Protein AF-A0A151RFJ4-F1 (afdb_monomer)

Secondary structure (DSSP, 8-state):
--HHHHHHT-----S-TT-HHHHHHHHHHHHHHS----EEETTEEE--HHHHHHHHHHHHHHHTSPPS--PPP-TT--PPPPPHHHHHHHHSPPPHHHHHHH-

pLDDT: mean 82.93, std 10.02, range [50.03, 93.62]

Foldseek 3Di:
DDPLQVLLPDDDDDDDPPPSVVSVVSNVVVCVVPDDQFDQDPNDTGRPPVVRVVVVVVVVCVVPPDDPDPDDDCPPDDDDDQDPVNVVVVPDDDDPVNVVVVD

Sequence (103 aa):
ESIIRQKSKVKWLAKGECNSKYFNSIVNWWRKQNMIRGLKTAGVWVVEPQQVKEEVRNYFKDRFSEGGWRRPKMDRVVFNQIIEADNDDLIKVFQDSEINEVL

Radius of gyration: 25.03 Å; Cα contacts (8 Å, |Δi|>4): 34; chains: 1; bounding box: 55×40×49 Å

Structure (mmCIF, N/CA/C/O backbone):
data_AF-A0A151RFJ4-F1
#
_entry.id   AF-A0A151RFJ4-F1
#
loop_
_atom_site.group_PDB
_atom_site.id
_atom_site.type_symbol
_atom_site.label_atom_id
_atom_site.label_alt_id
_atom_site.label_comp_id
_atom_site.label_asym_id
_atom_site.label_entity_id
_atom_site.label_seq_id
_atom_site.pdbx_PDB_ins_code
_atom_site.Cartn_x
_atom_site.Cartn_y
_atom_site.Cartn_z
_atom_site.occupancy
_atom_site.B_iso_or_equiv
_atom_site.auth_seq_id
_atom_site.auth_comp_id
_atom_site.auth_asym_id
_atom_site.auth_atom_id
_atom_site.pdbx_PDB_model_num
ATOM 1 N N . GLU A 1 1 ? 19.421 7.755 3.362 1.00 59.16 1 GLU A N 1
ATOM 2 C CA . GLU A 1 1 ? 18.037 8.195 3.656 1.00 59.16 1 GLU A CA 1
ATOM 3 C C . GLU A 1 1 ? 17.435 7.324 4.769 1.00 59.16 1 GLU A C 1
ATOM 5 O O . GLU A 1 1 ? 17.683 6.125 4.772 1.00 59.16 1 GLU A O 1
ATOM 10 N N . SER A 1 2 ? 16.702 7.880 5.744 1.00 74.25 2 SER A N 1
ATOM 11 C CA . SER A 1 2 ? 16.132 7.095 6.862 1.00 74.25 2 SER A CA 1
ATOM 12 C C . SER A 1 2 ? 14.824 6.383 6.472 1.00 74.25 2 SER A C 1
ATOM 14 O O . SER A 1 2 ? 13.934 7.003 5.891 1.00 74.25 2 SER A O 1
ATOM 16 N N . ILE A 1 3 ? 14.645 5.117 6.882 1.00 82.25 3 ILE A N 1
ATOM 17 C CA . ILE A 1 3 ? 13.419 4.310 6.668 1.00 82.25 3 ILE A CA 1
ATOM 18 C C . ILE A 1 3 ? 12.133 5.027 7.126 1.00 82.25 3 ILE A C 1
ATOM 20 O O . ILE A 1 3 ? 11.057 4.841 6.556 1.00 82.25 3 ILE A O 1
ATOM 24 N N . ILE A 1 4 ? 12.227 5.870 8.158 1.00 82.19 4 ILE A N 1
ATOM 25 C CA . ILE A 1 4 ? 11.081 6.591 8.731 1.00 82.19 4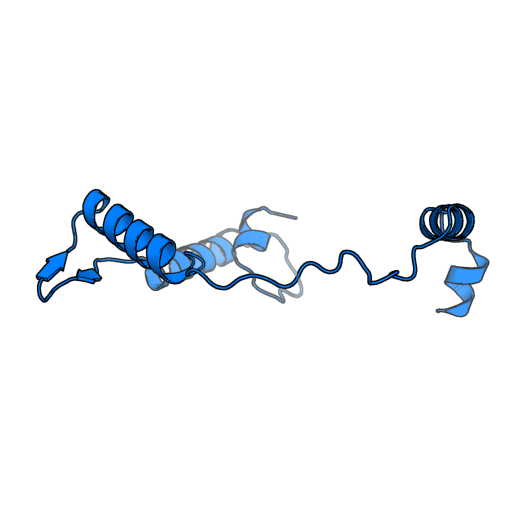 ILE A CA 1
ATOM 26 C C . ILE A 1 4 ? 10.662 7.748 7.813 1.00 82.19 4 ILE A C 1
ATOM 28 O O . ILE A 1 4 ? 9.468 7.997 7.650 1.00 82.19 4 ILE A O 1
ATOM 32 N N . ARG A 1 5 ? 11.624 8.399 7.145 1.00 79.81 5 ARG A N 1
ATOM 33 C CA . ARG A 1 5 ? 11.365 9.431 6.129 1.00 79.81 5 ARG A CA 1
ATOM 34 C C . ARG A 1 5 ? 10.603 8.832 4.951 1.00 79.81 5 ARG A C 1
ATOM 36 O O . ARG A 1 5 ? 9.533 9.333 4.614 1.00 79.81 5 ARG A O 1
ATOM 43 N N . GLN A 1 6 ? 11.072 7.701 4.424 1.00 81.50 6 GLN A N 1
ATOM 44 C CA . GLN A 1 6 ? 10.401 6.988 3.331 1.00 81.50 6 GLN A CA 1
ATOM 45 C C . GLN A 1 6 ? 8.971 6.573 3.711 1.00 81.50 6 GLN A C 1
ATOM 47 O O . GLN A 1 6 ? 8.022 6.852 2.979 1.00 81.50 6 GLN A O 1
ATOM 52 N N . LYS A 1 7 ? 8.783 5.987 4.903 1.00 84.56 7 LYS A N 1
ATOM 53 C CA . LYS A 1 7 ? 7.452 5.594 5.404 1.00 84.56 7 LYS A CA 1
ATOM 54 C C . LYS A 1 7 ? 6.506 6.774 5.624 1.00 84.56 7 LYS A C 1
ATOM 56 O O . LYS A 1 7 ? 5.298 6.601 5.485 1.00 84.56 7 LYS A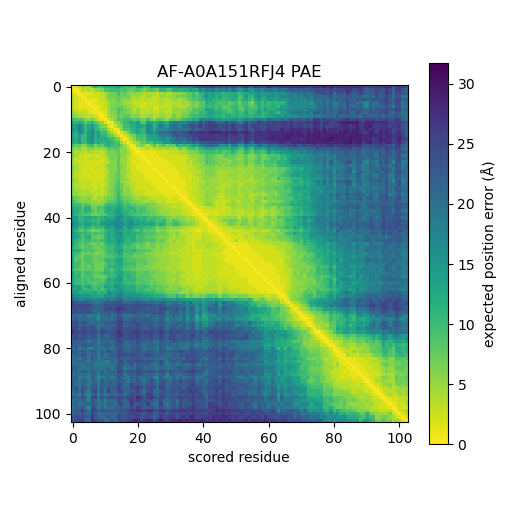 O 1
ATOM 61 N N . SER A 1 8 ? 7.028 7.953 5.965 1.00 82.56 8 SER A N 1
ATOM 62 C CA . SER A 1 8 ? 6.209 9.151 6.183 1.00 82.56 8 SER A CA 1
ATOM 63 C C . SER A 1 8 ? 5.604 9.725 4.895 1.00 82.56 8 SER A C 1
ATOM 65 O O . SER A 1 8 ? 4.614 10.448 4.980 1.00 82.56 8 SER A O 1
ATOM 67 N N . LYS A 1 9 ? 6.176 9.408 3.719 1.00 83.50 9 LYS A N 1
ATOM 68 C CA . LYS A 1 9 ? 5.781 9.928 2.393 1.00 83.50 9 LYS A CA 1
ATOM 69 C C . LYS A 1 9 ? 5.714 11.464 2.293 1.00 83.50 9 LYS A C 1
ATOM 71 O O . LYS A 1 9 ? 5.074 11.994 1.386 1.00 83.50 9 LYS A O 1
ATOM 76 N N . VAL A 1 10 ? 6.373 12.191 3.198 1.00 82.88 10 VAL A N 1
ATOM 77 C CA . VAL A 1 10 ? 6.417 13.657 3.170 1.00 82.88 10 VAL A CA 1
ATOM 78 C C . VAL A 1 10 ? 7.380 14.106 2.076 1.00 82.88 10 VAL A C 1
ATOM 80 O O . VAL A 1 10 ? 8.587 13.879 2.164 1.00 82.88 10 VAL A O 1
ATOM 83 N N . LYS A 1 11 ? 6.844 14.752 1.038 1.00 71.44 11 LYS A N 1
ATOM 84 C CA . LYS A 1 11 ? 7.644 15.491 0.062 1.00 71.44 11 LYS A CA 1
ATOM 85 C C . LYS A 1 11 ? 7.948 16.853 0.684 1.00 71.44 11 LYS A C 1
ATOM 87 O O . LYS A 1 11 ? 7.007 17.552 1.034 1.00 71.44 11 LYS A O 1
ATOM 92 N N . TRP A 1 12 ? 9.233 17.203 0.787 1.00 63.78 12 TRP A N 1
ATOM 93 C CA . TRP A 1 12 ? 9.771 18.503 1.231 1.00 63.78 12 TRP A CA 1
ATOM 94 C C . TRP A 1 12 ? 10.140 18.647 2.719 1.00 63.78 12 TRP A C 1
ATOM 96 O O . TRP A 1 12 ? 9.286 18.817 3.580 1.00 63.78 12 TRP A O 1
ATOM 106 N N . LEU A 1 13 ? 11.449 18.697 2.991 1.00 58.75 13 LEU A N 1
ATOM 107 C CA . LEU A 1 13 ? 12.048 19.370 4.151 1.00 58.75 13 LEU A CA 1
ATOM 108 C C . LEU A 1 13 ? 13.347 20.028 3.668 1.00 58.75 13 LE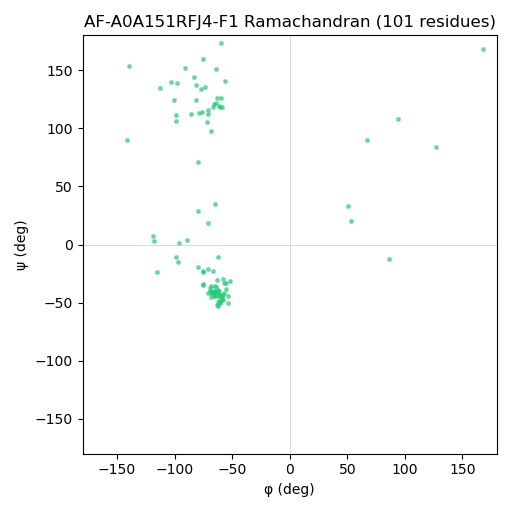U A C 1
ATOM 110 O O . LEU A 1 13 ? 14.407 19.404 3.636 1.00 58.75 13 LEU A O 1
ATOM 114 N N . ALA A 1 14 ? 13.243 21.278 3.217 1.00 56.03 14 ALA A N 1
ATOM 115 C CA . ALA A 1 14 ? 14.403 22.107 2.924 1.00 56.03 14 ALA A CA 1
ATOM 116 C C . ALA A 1 14 ? 15.148 22.393 4.243 1.00 56.03 14 ALA A C 1
ATOM 118 O O . ALA A 1 14 ? 14.564 22.958 5.163 1.00 56.03 14 ALA A O 1
ATOM 119 N N . LYS A 1 15 ? 16.425 21.989 4.310 1.00 50.03 15 LYS A N 1
ATOM 120 C CA . LYS A 1 15 ? 17.368 22.108 5.445 1.00 50.03 15 LYS A CA 1
ATOM 121 C C . LYS A 1 15 ? 17.038 21.267 6.694 1.00 50.03 15 LYS A C 1
ATOM 123 O O . LYS A 1 15 ? 16.443 21.748 7.650 1.00 50.03 15 LYS A O 1
ATOM 128 N N . GLY A 1 16 ? 17.563 20.038 6.731 1.00 55.00 16 GLY A N 1
ATOM 129 C CA . GLY A 1 16 ? 17.824 19.305 7.980 1.00 55.00 16 GLY A CA 1
ATOM 130 C C . GLY A 1 16 ? 17.218 17.904 8.020 1.00 55.00 16 GLY A C 1
ATOM 131 O O . GLY A 1 16 ? 16.150 17.693 8.588 1.00 55.00 16 GLY A O 1
ATOM 132 N N . GLU A 1 17 ? 17.918 16.916 7.461 1.00 61.28 17 GLU A N 1
ATOM 133 C CA . GLU A 1 17 ? 17.450 15.527 7.300 1.00 61.28 17 GLU A CA 1
ATOM 134 C C . GLU A 1 17 ? 17.339 14.688 8.596 1.00 61.28 17 GLU A C 1
ATOM 136 O O . GLU A 1 17 ? 17.247 13.463 8.536 1.00 61.28 17 GLU A O 1
ATOM 141 N N . CYS A 1 18 ? 17.295 15.304 9.781 1.00 63.44 18 CYS A N 1
ATOM 142 C CA . CYS A 1 18 ? 17.460 14.585 11.051 1.00 63.44 18 CYS A CA 1
ATOM 143 C C . CYS A 1 18 ? 16.257 14.639 12.005 1.00 63.44 18 CYS A C 1
ATOM 145 O O . CYS A 1 18 ? 16.336 14.076 13.097 1.00 63.44 18 CYS A O 1
ATOM 147 N N . ASN A 1 19 ? 15.127 15.260 11.641 1.00 74.56 19 ASN A N 1
ATOM 148 C CA . ASN A 1 19 ? 13.968 15.304 12.543 1.00 74.56 19 ASN A CA 1
ATOM 149 C C . ASN A 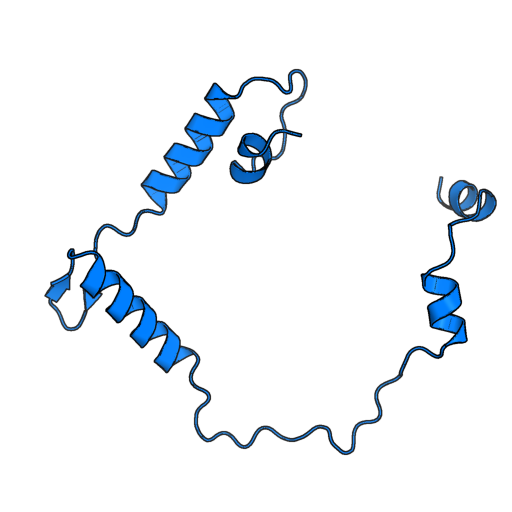1 19 ? 13.157 13.992 12.520 1.00 74.56 19 ASN A C 1
ATOM 151 O O . ASN A 1 19 ? 12.028 13.923 12.031 1.00 74.56 19 ASN A O 1
ATOM 155 N N . SER A 1 20 ? 13.736 12.932 13.085 1.00 78.19 20 SER A N 1
ATOM 156 C CA . SER A 1 20 ? 13.094 11.625 13.259 1.00 78.19 20 SER A CA 1
ATOM 157 C C . SER A 1 20 ? 11.771 11.724 14.031 1.00 78.19 20 SER A C 1
ATOM 159 O O . SER A 1 20 ? 10.828 10.997 13.718 1.00 78.19 20 SER A O 1
ATOM 161 N N . LYS A 1 21 ? 11.652 12.653 14.990 1.00 85.12 21 LYS A N 1
ATOM 162 C CA . LYS A 1 21 ? 10.419 12.898 15.757 1.00 85.12 21 LYS A CA 1
ATOM 163 C C . LYS A 1 21 ? 9.273 13.377 14.864 1.00 85.12 21 LYS A C 1
ATOM 165 O O . LYS A 1 21 ? 8.147 12.902 15.024 1.00 85.12 21 LYS A O 1
ATOM 170 N N . TYR A 1 22 ? 9.553 14.262 13.907 1.00 84.56 22 TYR A N 1
ATOM 171 C CA . TYR A 1 22 ? 8.562 14.724 12.935 1.00 84.56 22 TYR A CA 1
ATOM 172 C C . TYR A 1 22 ? 8.060 13.566 12.066 1.00 84.56 22 TYR A C 1
ATOM 174 O O . TYR A 1 22 ? 6.861 13.290 12.041 1.00 84.56 22 TYR A O 1
ATOM 182 N N . PHE A 1 23 ? 8.967 12.808 11.441 1.00 84.88 23 PHE A N 1
ATOM 183 C CA . PHE A 1 23 ? 8.574 11.691 10.576 1.00 84.88 23 PHE A CA 1
ATOM 184 C C . PHE A 1 23 ? 7.811 10.596 11.334 1.00 84.88 23 PHE A C 1
ATOM 186 O O . PHE A 1 23 ? 6.820 10.074 10.825 1.00 84.88 23 PHE A O 1
ATOM 193 N N . ASN A 1 24 ? 8.213 10.283 12.572 1.00 88.25 24 ASN A N 1
ATOM 194 C CA . ASN A 1 24 ? 7.481 9.342 13.425 1.00 88.25 24 ASN A CA 1
ATOM 195 C C . ASN A 1 2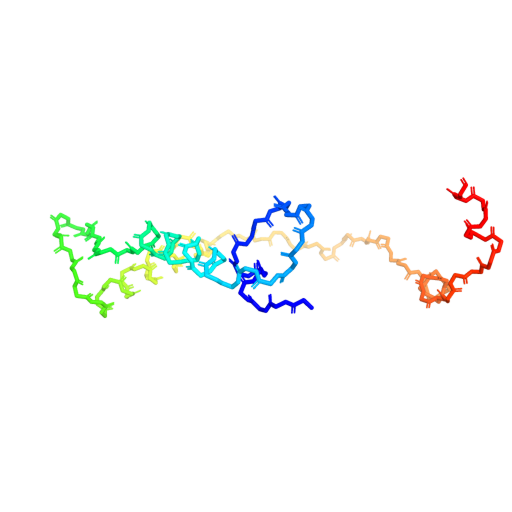4 ? 6.077 9.847 13.772 1.00 88.25 24 ASN A C 1
ATOM 197 O O . ASN A 1 24 ? 5.127 9.067 13.738 1.00 88.25 24 ASN A O 1
ATOM 201 N N . SER A 1 25 ? 5.927 11.141 14.068 1.00 90.50 25 SER A N 1
ATOM 202 C CA . SER A 1 25 ? 4.617 11.748 14.339 1.00 90.50 25 SER A CA 1
ATOM 203 C C . SER A 1 25 ? 3.682 11.610 13.139 1.00 90.50 25 SER A C 1
ATOM 205 O O . SER A 1 25 ? 2.535 11.200 13.305 1.00 90.50 25 SER A O 1
ATOM 207 N N . ILE A 1 26 ? 4.190 11.857 11.927 1.00 90.06 26 ILE A N 1
ATOM 208 C CA . ILE A 1 26 ? 3.430 11.678 10.685 1.00 90.06 26 ILE A CA 1
ATOM 209 C C . ILE A 1 26 ? 3.040 10.209 10.497 1.00 90.06 26 ILE A C 1
ATOM 211 O O . ILE A 1 26 ? 1.860 9.906 10.346 1.00 90.06 26 ILE A O 1
ATOM 215 N N . VAL A 1 27 ? 3.991 9.272 10.581 1.00 90.38 27 VAL A N 1
ATOM 216 C CA . VAL A 1 27 ? 3.709 7.828 10.448 1.00 90.38 27 VAL A CA 1
ATOM 217 C C . VAL A 1 27 ? 2.670 7.357 11.471 1.00 90.38 27 VAL A C 1
ATOM 219 O O . VAL A 1 27 ? 1.767 6.597 11.126 1.00 90.38 27 VAL A O 1
ATOM 222 N N . ASN A 1 28 ? 2.757 7.812 12.720 1.00 92.19 28 ASN A N 1
ATOM 223 C CA . ASN A 1 28 ? 1.795 7.457 13.763 1.00 92.19 28 ASN A CA 1
ATOM 224 C C . ASN A 1 28 ? 0.415 8.071 13.519 1.00 92.19 28 ASN A C 1
ATOM 226 O O . ASN A 1 28 ? -0.593 7.405 13.755 1.00 92.19 28 ASN A O 1
ATOM 230 N N . TRP A 1 29 ? 0.354 9.301 13.005 1.00 92.38 29 TRP A N 1
ATOM 231 C CA . TRP A 1 29 ? -0.899 9.913 12.576 1.00 92.38 29 TRP A CA 1
ATOM 232 C C . TRP A 1 29 ? -1.558 9.086 11.465 1.00 92.38 29 TRP A C 1
ATOM 234 O O . TRP A 1 29 ? -2.707 8.681 11.627 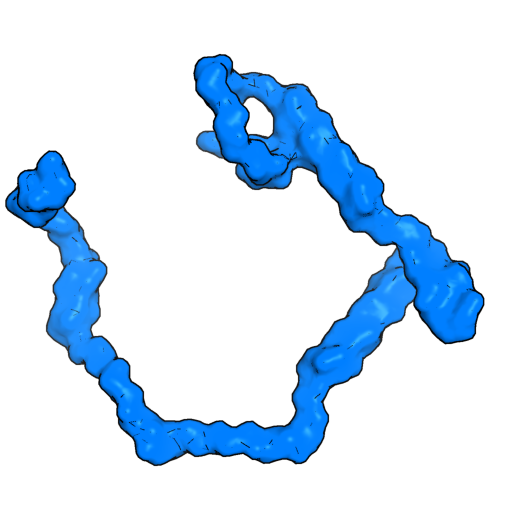1.00 92.38 29 TRP A O 1
ATOM 244 N N . TRP A 1 30 ? -0.815 8.719 10.415 1.00 91.81 30 TRP A N 1
ATOM 245 C CA . TRP A 1 30 ? -1.317 7.847 9.345 1.00 91.81 30 TRP A CA 1
ATOM 246 C C . TRP A 1 30 ? -1.783 6.490 9.874 1.00 91.81 30 TRP A C 1
ATOM 248 O O . TRP A 1 30 ? -2.857 6.026 9.505 1.00 91.81 30 TRP A O 1
ATOM 258 N N . ARG A 1 31 ? -1.015 5.860 10.773 1.00 92.06 31 ARG A N 1
ATOM 259 C CA . ARG A 1 31 ? -1.413 4.598 11.420 1.00 92.06 31 ARG A CA 1
ATOM 260 C C . ARG A 1 31 ? -2.729 4.738 12.174 1.00 92.06 31 ARG A C 1
ATOM 262 O O . ARG A 1 31 ? -3.573 3.863 12.055 1.00 92.06 31 ARG A O 1
ATOM 269 N N . LYS A 1 32 ? -2.915 5.827 12.924 1.00 91.69 32 LYS A N 1
ATOM 270 C CA . LYS A 1 32 ? -4.146 6.089 13.682 1.00 91.69 32 LYS A CA 1
ATOM 271 C C . LYS A 1 32 ? -5.343 6.350 12.766 1.00 91.69 32 LYS A C 1
ATOM 273 O O . LYS A 1 32 ? -6.431 5.873 13.075 1.00 91.69 32 LYS A O 1
ATOM 278 N N . GLN A 1 33 ? -5.145 7.095 11.676 1.00 90.44 33 GLN A N 1
ATOM 279 C CA . GLN A 1 33 ? -6.193 7.389 10.689 1.00 90.44 33 GLN A CA 1
ATOM 280 C C . GLN A 1 33 ? -6.602 6.142 9.900 1.00 90.44 33 GLN A C 1
ATOM 282 O O . GLN A 1 33 ? -7.786 5.894 9.711 1.00 90.44 33 GLN A O 1
ATOM 287 N N . ASN A 1 34 ? -5.631 5.318 9.505 1.00 89.69 34 ASN A N 1
ATOM 288 C CA . ASN A 1 34 ? -5.864 4.129 8.682 1.00 89.69 34 ASN A CA 1
ATOM 289 C C . ASN A 1 34 ? -6.161 2.867 9.506 1.00 89.69 34 ASN A C 1
ATOM 291 O O . ASN A 1 34 ? -6.273 1.777 8.944 1.00 89.69 34 ASN A O 1
ATOM 295 N N . MET A 1 35 ? -6.251 2.977 10.834 1.00 88.56 35 MET A N 1
ATOM 296 C CA . MET A 1 35 ? -6.565 1.836 11.685 1.00 88.56 35 MET A CA 1
ATOM 297 C C . MET A 1 35 ? -8.030 1.444 11.503 1.00 88.56 35 MET A C 1
ATOM 299 O O . MET A 1 35 ? -8.937 2.157 11.934 1.00 88.56 35 MET A O 1
ATOM 303 N N . ILE A 1 36 ? -8.256 0.267 10.924 1.00 87.94 36 ILE A N 1
ATOM 304 C CA . ILE A 1 36 ? -9.579 -0.351 10.873 1.00 87.94 36 ILE A CA 1
ATOM 305 C C . ILE A 1 36 ? -9.915 -0.831 12.289 1.00 87.94 36 ILE A C 1
ATOM 307 O O . ILE A 1 36 ? -9.341 -1.801 12.776 1.00 87.94 36 ILE A O 1
ATOM 311 N N . ARG A 1 37 ? -10.814 -0.114 12.972 1.00 87.69 37 ARG A N 1
ATOM 312 C CA . ARG A 1 37 ? -11.260 -0.447 14.340 1.00 87.69 37 ARG A CA 1
ATOM 313 C C . ARG A 1 37 ? -12.302 -1.559 14.381 1.00 87.69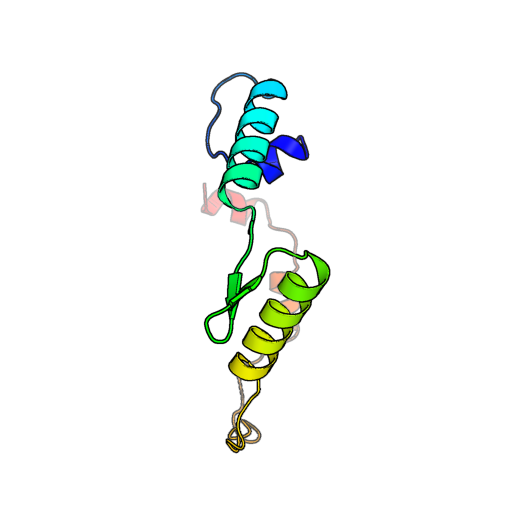 37 ARG A C 1
ATOM 315 O O . ARG A 1 37 ? -12.539 -2.134 15.431 1.00 87.69 37 ARG A O 1
ATOM 322 N N . GLY A 1 38 ? -12.956 -1.794 13.257 1.00 89.69 38 GLY A N 1
ATOM 323 C CA . GLY A 1 38 ? -14.050 -2.731 13.108 1.00 89.69 38 GLY A CA 1
ATOM 324 C C . GLY A 1 38 ? -14.725 -2.512 11.765 1.00 89.69 38 GLY A C 1
ATOM 325 O O . GLY A 1 38 ? -14.446 -1.529 11.071 1.00 89.69 38 GLY A O 1
ATOM 326 N N . LEU A 1 39 ? -15.587 -3.444 11.395 1.00 90.88 39 LEU A N 1
ATOM 327 C CA . LEU A 1 39 ? -16.338 -3.411 10.150 1.00 90.88 39 LEU A CA 1
ATOM 328 C C . LEU A 1 39 ? -17.769 -3.874 10.382 1.00 90.88 39 LEU A C 1
ATOM 330 O O . LEU A 1 39 ? -18.054 -4.624 11.313 1.00 90.88 39 LEU A O 1
ATOM 334 N N . LYS A 1 40 ? -18.682 -3.400 9.536 1.00 91.19 40 LYS A N 1
ATOM 335 C CA . LYS A 1 40 ? -20.077 -3.827 9.561 1.00 91.19 40 LYS A CA 1
ATOM 336 C C . LYS A 1 40 ? -20.284 -4.893 8.489 1.00 91.19 40 LYS A C 1
ATOM 338 O O . LYS A 1 40 ? -20.360 -4.548 7.313 1.00 91.19 40 LYS A O 1
ATOM 343 N N . THR A 1 41 ? -20.420 -6.148 8.903 1.00 87.06 41 THR A N 1
ATOM 344 C CA . THR A 1 41 ? -20.781 -7.272 8.023 1.00 87.06 41 THR A CA 1
ATOM 345 C C . THR A 1 41 ? -22.166 -7.772 8.411 1.00 87.06 41 THR A C 1
ATOM 347 O O . THR A 1 41 ? -22.452 -7.939 9.592 1.00 87.06 41 THR A O 1
ATOM 350 N N . ALA A 1 42 ? -23.037 -8.012 7.424 1.00 84.50 42 ALA A N 1
ATOM 351 C CA . ALA A 1 42 ? -24.358 -8.631 7.619 1.00 84.50 42 ALA A CA 1
ATOM 352 C C . ALA A 1 42 ? -25.213 -7.980 8.732 1.00 84.50 42 ALA A C 1
ATOM 354 O O . ALA A 1 42 ? -25.974 -8.641 9.431 1.00 84.50 42 ALA A O 1
ATOM 355 N N . GLY A 1 43 ? -25.074 -6.663 8.917 1.00 88.31 43 GLY A N 1
ATOM 356 C CA . GLY A 1 43 ? -25.793 -5.904 9.945 1.00 88.31 43 GLY A CA 1
ATOM 357 C C . GLY A 1 43 ? -25.130 -5.879 11.328 1.00 88.31 43 GLY A C 1
ATOM 358 O O . GLY A 1 43 ? -25.493 -5.023 12.131 1.00 88.31 43 GLY A O 1
ATOM 359 N N . VAL A 1 44 ? -24.122 -6.716 11.581 1.00 91.31 44 VAL A N 1
ATOM 360 C CA . VAL A 1 44 ? -23.405 -6.814 12.861 1.00 91.31 44 VAL A CA 1
ATOM 361 C C . VAL A 1 44 ? -22.102 -6.013 12.813 1.00 91.31 44 VAL A C 1
ATOM 363 O O . VAL A 1 44 ? -21.393 -6.003 11.806 1.00 91.31 44 VAL A O 1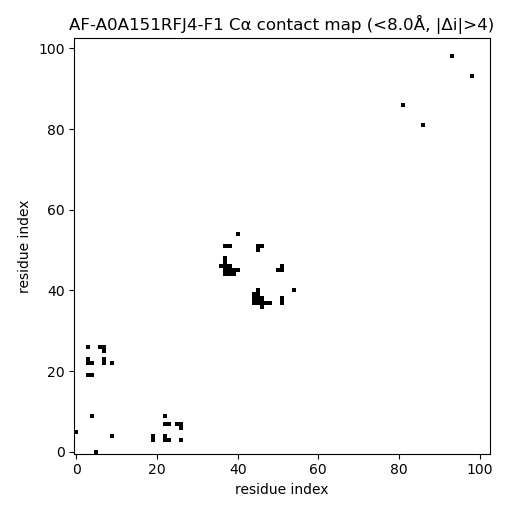
ATOM 366 N N . TRP A 1 45 ? -21.786 -5.314 13.906 1.00 93.62 45 TRP A N 1
ATOM 367 C CA . TRP A 1 45 ? -20.512 -4.614 14.065 1.00 93.62 45 TRP A CA 1
ATOM 368 C C . TRP A 1 45 ? -19.452 -5.568 14.621 1.00 93.62 45 TRP A C 1
ATOM 370 O O . TRP A 1 45 ? -19.536 -6.000 15.769 1.00 93.62 45 TRP A O 1
ATOM 380 N N . VAL A 1 46 ? -18.458 -5.893 13.800 1.00 91.12 46 VAL A N 1
ATOM 381 C CA . VAL A 1 46 ? -17.371 -6.818 14.122 1.00 91.12 46 VAL A CA 1
ATOM 382 C C . VAL A 1 46 ? -16.128 -6.019 14.498 1.00 91.12 46 VAL A C 1
ATOM 384 O O . VAL A 1 46 ? -15.660 -5.186 13.723 1.00 91.12 46 VAL A O 1
ATOM 387 N N . VAL A 1 47 ? -15.589 -6.277 15.689 1.00 93.19 47 VAL A N 1
ATOM 388 C CA . VAL A 1 47 ? -14.385 -5.610 16.232 1.00 93.19 47 VAL A CA 1
ATOM 389 C C . VAL A 1 47 ? -13.230 -6.594 16.419 1.00 93.19 47 VAL A C 1
ATOM 391 O O . VAL A 1 47 ? -12.071 -6.186 16.409 1.00 93.19 47 VAL A O 1
ATOM 394 N N . GLU A 1 48 ? -13.532 -7.888 16.553 1.00 92.44 48 GLU A N 1
ATOM 395 C CA . GLU A 1 48 ? -12.538 -8.932 16.794 1.00 92.44 48 GLU A CA 1
ATOM 396 C C . GLU A 1 48 ? -11.517 -8.986 15.640 1.00 92.44 48 GLU A C 1
ATOM 398 O O . GLU A 1 48 ? -11.907 -9.259 14.499 1.00 92.44 48 GLU A O 1
ATOM 403 N N . PRO A 1 49 ? -10.213 -8.747 15.888 1.00 89.75 49 PRO A N 1
ATOM 404 C CA . PRO A 1 49 ? -9.219 -8.612 14.825 1.00 89.75 49 PRO A CA 1
ATOM 405 C C . PRO A 1 49 ? -9.123 -9.813 13.882 1.00 89.75 49 PRO A C 1
ATOM 407 O O . PRO A 1 49 ? -8.830 -9.634 12.699 1.00 89.75 49 PRO A O 1
ATOM 410 N N . GLN A 1 50 ? -9.342 -11.034 14.380 1.00 91.38 50 GLN A N 1
ATOM 411 C CA . GLN A 1 50 ? -9.338 -12.232 13.535 1.00 91.38 50 GLN A CA 1
ATOM 412 C C . GLN A 1 50 ? -10.534 -12.252 12.578 1.00 91.38 50 GLN A C 1
ATOM 414 O O . GLN A 1 50 ? -10.354 -12.480 11.384 1.00 91.38 50 GLN A O 1
ATOM 419 N N . GLN A 1 51 ? -11.728 -11.933 13.079 1.00 90.94 51 GLN A N 1
ATOM 420 C CA . GLN A 1 51 ? -12.942 -11.871 12.265 1.00 90.94 51 GLN A CA 1
ATOM 421 C C . GLN A 1 51 ? -12.858 -10.735 11.242 1.00 90.94 51 GLN A C 1
ATOM 423 O O . GLN A 1 51 ? -13.119 -10.952 10.066 1.00 90.94 51 GLN A O 1
ATOM 428 N N . VAL A 1 52 ? -12.384 -9.553 11.654 1.00 91.38 52 VAL A N 1
ATOM 429 C CA . VAL A 1 52 ? -12.153 -8.409 10.757 1.00 91.38 52 VAL A CA 1
ATOM 430 C C . VAL A 1 52 ? -11.255 -8.800 9.576 1.00 91.38 52 VAL A C 1
ATOM 432 O O . VAL A 1 52 ? -11.540 -8.452 8.432 1.00 91.38 52 VAL A O 1
ATOM 435 N N . LYS A 1 53 ? -10.168 -9.536 9.835 1.00 91.69 53 LYS A N 1
ATOM 436 C CA . LYS A 1 53 ? -9.250 -9.996 8.782 1.00 91.69 53 LYS A CA 1
ATOM 437 C C . LYS A 1 53 ? -9.908 -10.982 7.824 1.00 91.69 53 LYS A C 1
ATOM 439 O O . LYS A 1 53 ? -9.709 -10.854 6.618 1.00 91.69 53 LYS A O 1
ATOM 444 N N . GLU A 1 54 ? -10.654 -11.950 8.347 1.00 93.00 54 GLU A N 1
ATOM 445 C CA . GLU A 1 54 ? -11.304 -12.975 7.527 1.00 93.00 54 GLU A CA 1
ATOM 446 C C . GLU A 1 54 ? -12.408 -12.372 6.648 1.00 93.00 54 GLU A C 1
ATOM 448 O O . GLU A 1 54 ? -12.474 -12.655 5.456 1.00 93.00 54 GLU A O 1
ATOM 453 N N . GLU A 1 55 ? -13.194 -11.446 7.193 1.00 91.62 55 GLU A N 1
ATOM 454 C CA . GLU A 1 55 ? -14.220 -10.698 6.462 1.00 91.62 55 GLU A CA 1
ATOM 455 C C . GLU A 1 55 ? -13.629 -9.870 5.315 1.00 91.62 55 GLU A C 1
ATOM 457 O O . GLU A 1 55 ? -14.082 -9.953 4.173 1.00 91.62 55 GLU A O 1
ATOM 462 N N . VAL A 1 56 ? -12.554 -9.118 5.584 1.00 91.56 56 VAL A N 1
ATOM 463 C CA . VAL A 1 56 ? -11.840 -8.354 4.547 1.00 91.56 56 VAL A CA 1
ATOM 464 C C . VAL A 1 56 ? -11.281 -9.285 3.472 1.00 91.56 56 VAL A C 1
ATOM 466 O O . VAL A 1 56 ? -11.388 -8.993 2.279 1.00 91.56 56 VAL A O 1
ATOM 469 N N . ARG A 1 57 ? -10.690 -10.413 3.877 1.00 93.12 57 ARG A N 1
ATOM 470 C CA . ARG A 1 57 ? -10.151 -11.412 2.954 1.00 93.12 57 ARG A CA 1
ATOM 471 C C . ARG A 1 57 ? -11.243 -11.970 2.048 1.00 93.12 57 ARG A C 1
ATOM 473 O O . ARG A 1 57 ? -11.038 -11.988 0.839 1.00 93.12 57 ARG A O 1
ATOM 480 N N . ASN A 1 58 ? -12.371 -12.402 2.606 1.00 92.50 58 ASN A N 1
ATOM 481 C CA . ASN A 1 58 ? -13.475 -12.981 1.842 1.00 92.50 58 ASN A CA 1
ATOM 482 C C . ASN A 1 58 ? -14.091 -11.953 0.893 1.00 92.50 58 ASN A C 1
ATOM 484 O O . ASN A 1 58 ? -14.218 -12.229 -0.296 1.00 92.50 58 ASN A O 1
ATOM 488 N N . TYR A 1 59 ? -14.321 -10.727 1.368 1.00 90.81 59 TYR A N 1
ATOM 489 C CA . TYR A 1 59 ? -14.809 -9.631 0.534 1.00 90.81 59 TYR A CA 1
ATOM 490 C C . TYR A 1 59 ? -13.946 -9.411 -0.716 1.00 90.81 59 TYR A C 1
ATOM 492 O O . TYR A 1 59 ? -14.457 -9.334 -1.833 1.00 90.81 59 TYR A O 1
ATOM 500 N N . PHE A 1 60 ? -12.623 -9.312 -0.547 1.00 92.44 60 PHE A N 1
ATOM 501 C CA . PHE A 1 60 ? -11.726 -9.099 -1.681 1.00 92.44 60 PHE A CA 1
ATOM 502 C C . PHE A 1 60 ? -11.523 -10.355 -2.522 1.00 92.44 60 PHE A C 1
ATOM 504 O O . PHE A 1 60 ? -11.404 -10.238 -3.739 1.00 92.44 60 PHE A O 1
ATOM 511 N N . LYS A 1 61 ? -11.516 -11.541 -1.910 1.00 93.50 61 LYS A N 1
ATOM 512 C CA . LYS A 1 61 ? -11.460 -12.814 -2.632 1.00 93.50 61 LYS A CA 1
ATOM 513 C C . LYS A 1 61 ? -12.629 -12.930 -3.604 1.00 93.50 61 LYS A C 1
ATOM 515 O O . LYS A 1 61 ? -12.397 -13.231 -4.766 1.00 93.50 61 LYS A O 1
ATOM 520 N N . ASP A 1 62 ? -13.842 -12.634 -3.156 1.00 90.31 62 ASP A N 1
ATOM 521 C CA . ASP A 1 62 ? -15.033 -12.711 -3.998 1.00 90.31 62 ASP A CA 1
ATOM 522 C C . ASP A 1 62 ? -15.042 -11.583 -5.034 1.00 90.31 62 ASP A C 1
ATOM 524 O O . ASP A 1 62 ? -15.301 -11.816 -6.212 1.00 90.31 62 ASP A O 1
ATOM 528 N N . ARG A 1 63 ? -14.664 -10.362 -4.640 1.00 90.06 63 ARG A N 1
ATOM 529 C CA . ARG A 1 63 ? -14.613 -9.210 -5.552 1.00 90.06 63 ARG A CA 1
ATOM 530 C C . ARG A 1 63 ? -13.595 -9.363 -6.683 1.00 90.06 63 ARG A C 1
ATOM 532 O O . ARG A 1 63 ? -13.839 -8.869 -7.780 1.00 90.06 63 ARG A O 1
ATOM 539 N N . PHE A 1 64 ? -12.450 -9.976 -6.401 1.00 88.62 64 PHE A N 1
ATOM 540 C CA . PHE A 1 64 ? -11.404 -10.247 -7.389 1.00 88.62 64 PHE A CA 1
ATOM 541 C C . PHE A 1 64 ? -11.480 -11.657 -7.965 1.00 88.62 64 PHE A C 1
ATOM 543 O O . PHE A 1 64 ? -10.638 -12.017 -8.786 1.00 88.62 64 PHE A O 1
ATOM 550 N N . SER A 1 65 ? -12.466 -12.457 -7.559 1.00 86.81 65 SER A N 1
ATOM 551 C CA . SER A 1 65 ? -12.727 -13.715 -8.235 1.00 86.81 65 SER A CA 1
ATOM 552 C C . SER A 1 65 ? -13.165 -13.401 -9.663 1.00 86.81 65 SER A C 1
ATOM 554 O O . SER A 1 65 ? -14.106 -12.640 -9.903 1.00 86.81 65 SER A O 1
ATOM 556 N N . GLU A 1 66 ? -12.428 -13.931 -10.635 1.00 76.62 66 GLU A N 1
ATOM 557 C CA . GLU A 1 66 ? -12.867 -13.868 -12.019 1.00 76.62 66 GLU A CA 1
ATOM 558 C C . GLU A 1 66 ? -14.123 -14.740 -12.130 1.00 76.62 66 GLU A C 1
ATOM 560 O O . GLU A 1 66 ? -14.090 -15.944 -11.866 1.00 76.62 66 GLU A O 1
ATOM 565 N N . GLY A 1 67 ? -15.254 -14.132 -12.496 1.00 77.12 67 GLY A N 1
ATOM 566 C CA . GLY A 1 67 ? -16.425 -14.896 -12.922 1.00 77.12 67 GLY A CA 1
ATOM 567 C C . GLY A 1 67 ? -16.091 -15.749 -14.151 1.00 77.12 67 GLY A C 1
ATOM 568 O O . GLY A 1 67 ? -15.026 -15.596 -14.747 1.00 77.12 67 GLY A O 1
ATOM 569 N N . GLY A 1 68 ? -17.018 -16.615 -14.577 1.00 71.12 68 GLY A N 1
ATOM 570 C CA . GLY A 1 68 ? -16.886 -17.497 -15.754 1.00 71.12 68 GLY A CA 1
ATOM 571 C C . GLY A 1 68 ? -16.782 -16.783 -17.115 1.00 71.12 68 GLY A C 1
ATOM 572 O O . GLY A 1 68 ? -17.318 -17.256 -18.115 1.00 71.12 68 GLY A O 1
ATOM 573 N N . TRP A 1 69 ? -16.130 -15.626 -17.166 1.00 71.44 69 TRP A N 1
ATOM 574 C CA . TRP A 1 69 ? -15.773 -14.904 -18.365 1.00 71.44 69 TRP A CA 1
ATOM 575 C C . TRP A 1 69 ? -14.662 -15.659 -19.090 1.00 71.44 69 TRP A C 1
ATOM 577 O O . TRP A 1 69 ? -13.540 -15.789 -18.596 1.00 71.44 69 TRP A O 1
ATOM 587 N N . ARG A 1 70 ? -14.948 -16.148 -20.300 1.00 73.94 70 ARG A N 1
ATOM 588 C CA . ARG A 1 70 ? -13.891 -16.653 -21.177 1.00 73.94 70 ARG A CA 1
ATOM 589 C C . ARG A 1 70 ? -13.027 -15.481 -21.623 1.00 73.94 70 ARG A C 1
ATOM 591 O O . ARG A 1 70 ? -13.371 -14.780 -22.572 1.00 73.94 70 ARG A O 1
ATOM 598 N N . ARG A 1 71 ? -11.898 -15.282 -20.942 1.00 76.62 71 ARG A N 1
ATOM 599 C CA . ARG A 1 71 ? -10.883 -14.308 -21.343 1.00 76.62 71 ARG A CA 1
ATOM 600 C C . ARG A 1 71 ? -10.402 -14.670 -22.757 1.00 76.62 71 ARG A C 1
ATOM 602 O O . ARG A 1 71 ? -9.888 -15.778 -22.940 1.00 76.62 71 ARG A O 1
ATOM 609 N N . PRO A 1 72 ? -10.579 -13.796 -23.762 1.00 78.62 72 PRO A N 1
ATOM 610 C CA . PRO A 1 72 ? -10.036 -14.052 -25.085 1.00 78.62 72 PRO A CA 1
ATOM 611 C C . PRO A 1 72 ? -8.518 -14.174 -24.961 1.00 78.62 72 PRO A C 1
ATOM 613 O O . PRO A 1 72 ? -7.856 -13.315 -24.373 1.00 78.62 72 PRO A O 1
ATOM 616 N N . LYS A 1 73 ? -7.972 -15.282 -25.459 1.00 76.19 73 LYS A N 1
ATOM 617 C CA . LYS A 1 73 ? -6.529 -15.475 -25.506 1.00 76.19 73 LYS A CA 1
ATOM 618 C C . LYS A 1 73 ? -5.974 -14.660 -26.667 1.00 76.19 73 LYS A C 1
ATOM 620 O O . LYS A 1 73 ? -6.505 -14.723 -27.774 1.00 76.19 73 LYS A O 1
ATOM 625 N N . MET A 1 74 ? -4.890 -13.931 -26.427 1.00 75.94 74 MET A N 1
ATOM 626 C CA . MET A 1 74 ? -4.183 -13.159 -27.456 1.00 75.94 74 MET A CA 1
ATOM 627 C C . MET A 1 74 ? -3.272 -14.060 -28.311 1.00 75.94 74 MET A C 1
ATOM 629 O O . MET A 1 74 ? -2.270 -13.596 -28.838 1.00 75.94 74 MET A O 1
ATOM 633 N N . ASP A 1 75 ? -3.625 -15.341 -28.476 1.00 74.06 75 ASP A N 1
ATOM 634 C CA . ASP A 1 75 ? -2.798 -16.383 -29.111 1.00 74.06 75 ASP A CA 1
ATOM 635 C C . ASP A 1 75 ? -2.477 -16.090 -30.592 1.00 74.06 75 ASP A C 1
ATOM 637 O O . ASP A 1 75 ? -1.661 -16.774 -31.200 1.00 74.06 75 ASP A O 1
ATOM 641 N N . ARG A 1 76 ? -3.128 -15.086 -31.195 1.00 72.31 76 ARG A N 1
ATOM 642 C CA . ARG A 1 76 ? -2.927 -14.662 -32.591 1.00 72.31 76 ARG A CA 1
ATOM 643 C C . ARG A 1 76 ? -2.428 -13.223 -32.732 1.00 72.31 76 ARG A C 1
ATOM 645 O O . ARG A 1 76 ? -2.386 -12.713 -33.848 1.00 72.31 76 ARG A O 1
ATOM 652 N N . VAL A 1 77 ? -2.090 -12.556 -31.629 1.00 80.56 77 VAL A N 1
ATOM 653 C CA . VAL A 1 77 ? -1.576 -11.183 -31.657 1.00 80.56 77 VAL A CA 1
ATOM 654 C C . VAL A 1 77 ? -0.059 -11.234 -31.557 1.00 80.56 77 VAL A C 1
ATOM 656 O O . VAL A 1 77 ? 0.493 -11.596 -30.521 1.00 80.56 77 VAL A O 1
ATOM 659 N N . VAL A 1 78 ? 0.612 -10.874 -32.649 1.00 79.75 78 VAL A N 1
ATOM 660 C CA . VAL A 1 78 ? 2.057 -10.644 -32.643 1.00 79.75 78 VAL A CA 1
ATOM 661 C C . VAL A 1 78 ? 2.284 -9.260 -32.048 1.00 79.75 78 VAL A C 1
ATOM 663 O O . VAL A 1 78 ? 1.869 -8.256 -32.623 1.00 79.75 78 VAL A O 1
ATOM 666 N N . PHE A 1 79 ? 2.894 -9.212 -30.869 1.00 80.50 79 PHE A N 1
ATOM 667 C CA . PHE A 1 79 ? 3.363 -7.960 -30.288 1.00 80.50 79 PHE A CA 1
ATOM 668 C C . PHE A 1 79 ? 4.732 -7.626 -30.870 1.00 80.50 79 PHE A C 1
ATOM 670 O O . PHE A 1 79 ? 5.544 -8.525 -31.085 1.00 80.50 79 PHE A O 1
ATOM 677 N N . ASN A 1 80 ? 5.001 -6.340 -31.084 1.00 84.75 80 ASN A N 1
ATOM 678 C CA . ASN A 1 80 ? 6.356 -5.894 -31.381 1.00 84.75 80 ASN A CA 1
ATOM 679 C C . ASN A 1 80 ? 7.235 -6.245 -30.178 1.00 84.75 80 ASN A C 1
ATOM 681 O O . ASN A 1 80 ? 6.965 -5.810 -29.057 1.00 84.75 80 ASN A O 1
ATOM 685 N N . GLN A 1 81 ? 8.238 -7.080 -30.412 1.00 83.31 81 GLN A N 1
ATOM 686 C CA . GLN A 1 81 ? 9.223 -7.461 -29.413 1.00 83.31 81 GLN A CA 1
ATOM 687 C C . GLN A 1 81 ? 10.503 -6.687 -29.688 1.00 83.31 81 GLN A C 1
ATOM 689 O O . GLN A 1 81 ? 10.879 -6.492 -30.842 1.00 83.31 81 GLN A O 1
ATOM 694 N N . ILE A 1 82 ? 11.138 -6.239 -28.612 1.00 87.25 82 ILE A N 1
ATOM 695 C CA . ILE A 1 82 ? 12.466 -5.637 -28.658 1.00 87.25 82 ILE A CA 1
ATOM 696 C C . ILE A 1 82 ? 13.421 -6.724 -29.155 1.00 87.25 82 ILE A C 1
ATOM 698 O O . ILE A 1 82 ? 13.421 -7.835 -28.616 1.00 87.25 82 ILE A O 1
ATOM 702 N N . ILE A 1 83 ? 14.177 -6.434 -30.211 1.00 90.69 83 ILE A N 1
ATOM 703 C CA . ILE A 1 83 ? 15.203 -7.359 -30.696 1.00 90.69 83 ILE A CA 1
ATOM 704 C C . ILE A 1 83 ? 16.416 -7.316 -29.765 1.00 90.69 83 ILE A C 1
ATOM 706 O O . ILE A 1 83 ? 16.615 -6.356 -29.028 1.00 90.69 83 ILE A O 1
ATOM 710 N N . GLU A 1 84 ? 17.241 -8.358 -29.792 1.00 87.88 84 GLU A N 1
ATOM 711 C CA . GLU A 1 84 ? 18.398 -8.473 -28.893 1.00 87.88 84 GLU A CA 1
ATOM 712 C C . GLU A 1 84 ? 19.340 -7.260 -28.991 1.00 87.88 84 GLU A C 1
ATOM 714 O O . GLU A 1 84 ? 19.761 -6.737 -27.967 1.00 87.88 84 GLU A O 1
ATOM 719 N N . ALA A 1 85 ? 19.543 -6.726 -30.200 1.00 88.50 85 ALA A N 1
ATOM 720 C CA . ALA A 1 85 ? 20.331 -5.514 -30.424 1.00 88.50 85 ALA A CA 1
ATOM 721 C C . ALA A 1 85 ? 19.753 -4.268 -29.724 1.00 88.50 85 ALA A C 1
ATOM 723 O O . ALA A 1 85 ? 20.492 -3.530 -29.078 1.00 88.50 85 ALA A O 1
ATOM 724 N N . ASP A 1 86 ? 18.435 -4.063 -29.797 1.00 87.62 86 ASP A N 1
ATOM 725 C CA . ASP A 1 86 ? 17.767 -2.952 -29.108 1.00 87.62 86 ASP A CA 1
ATOM 726 C C . ASP A 1 86 ? 17.883 -3.118 -27.584 1.00 87.62 86 ASP A C 1
ATOM 728 O O . ASP A 1 86 ? 18.026 -2.146 -26.846 1.00 87.62 86 ASP A O 1
ATOM 732 N N . ASN A 1 87 ? 17.828 -4.358 -27.092 1.00 88.69 87 ASN A N 1
ATOM 733 C CA . ASN A 1 87 ? 17.976 -4.650 -25.670 1.00 88.69 87 ASN A CA 1
ATOM 734 C C . ASN A 1 87 ? 19.411 -4.391 -25.182 1.00 88.69 87 ASN A C 1
ATOM 736 O O . ASN A 1 87 ? 19.597 -3.829 -24.104 1.00 88.69 87 ASN A O 1
ATOM 740 N N . ASP A 1 88 ? 20.413 -4.748 -25.985 1.00 90.31 88 ASP A N 1
ATOM 741 C CA . ASP A 1 88 ? 21.813 -4.438 -25.701 1.00 90.31 88 ASP A CA 1
ATOM 742 C C . ASP A 1 88 ? 22.043 -2.927 -25.641 1.00 90.31 88 ASP A C 1
ATOM 744 O O . ASP A 1 88 ? 22.751 -2.452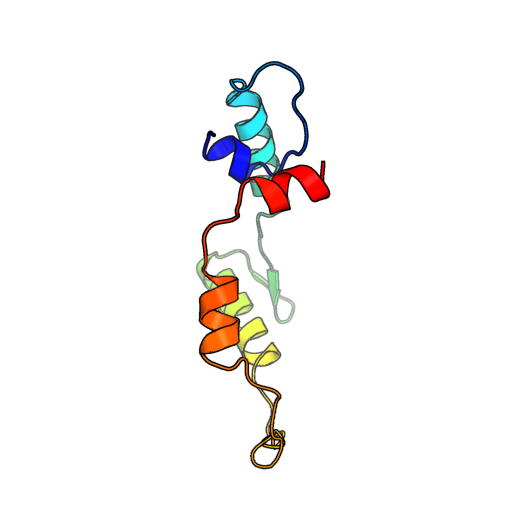 -24.756 1.00 90.31 88 ASP A O 1
ATOM 748 N N . ASP A 1 89 ? 21.417 -2.157 -26.533 1.00 87.38 89 ASP A N 1
ATOM 749 C CA . ASP A 1 89 ? 21.480 -0.695 -26.501 1.00 87.38 89 ASP A CA 1
ATOM 750 C C . ASP A 1 89 ? 20.814 -0.109 -25.248 1.00 87.38 89 ASP A C 1
ATOM 752 O O . ASP A 1 89 ? 21.385 0.771 -24.607 1.00 87.38 89 ASP A O 1
ATOM 756 N N . LEU A 1 90 ? 19.664 -0.643 -24.824 1.00 86.38 90 LEU A N 1
ATOM 757 C CA . LEU A 1 90 ? 18.961 -0.188 -23.615 1.00 86.38 90 LEU A CA 1
ATOM 758 C C . LEU A 1 90 ? 19.719 -0.469 -22.305 1.00 86.38 90 LEU A C 1
ATOM 760 O O . LEU A 1 90 ? 19.445 0.178 -21.293 1.00 86.38 90 LEU A O 1
ATOM 764 N N . ILE A 1 91 ? 20.630 -1.447 -22.297 1.00 89.31 91 ILE A N 1
ATOM 765 C CA . ILE A 1 91 ? 21.393 -1.858 -21.106 1.00 89.31 91 ILE A CA 1
ATOM 766 C C . ILE A 1 91 ? 22.798 -1.223 -21.082 1.00 89.31 91 ILE A C 1
ATOM 768 O O . ILE A 1 91 ? 23.487 -1.274 -20.057 1.00 89.31 91 ILE A O 1
ATOM 772 N N . LYS A 1 92 ? 23.239 -0.590 -22.177 1.00 89.00 92 LYS A N 1
ATOM 773 C CA . LYS A 1 92 ? 24.537 0.093 -22.232 1.00 89.00 92 LYS A CA 1
ATOM 774 C C . LYS A 1 92 ? 24.603 1.272 -21.262 1.00 89.00 92 LYS A C 1
ATOM 776 O O . LYS A 1 92 ? 23.618 1.922 -20.925 1.00 89.00 92 LYS A O 1
ATOM 781 N N . VAL A 1 93 ? 25.821 1.538 -20.801 1.00 87.00 93 VAL A N 1
ATOM 782 C CA . VAL A 1 93 ? 26.124 2.707 -19.973 1.00 87.00 93 VAL A CA 1
ATOM 783 C C . VAL A 1 93 ? 26.095 3.953 -20.857 1.00 87.00 93 VAL A C 1
ATOM 785 O O . VAL A 1 93 ? 26.671 3.936 -21.944 1.00 87.00 93 VAL A O 1
ATOM 788 N N . PHE A 1 94 ? 25.460 5.019 -20.366 1.00 81.69 94 PHE A N 1
ATOM 789 C CA . PHE A 1 94 ? 25.391 6.311 -21.050 1.00 81.69 94 PHE A CA 1
ATOM 790 C C . PHE A 1 94 ? 26.778 6.862 -21.372 1.00 81.69 94 PHE A C 1
ATOM 792 O O . PHE A 1 94 ? 27.694 6.784 -20.548 1.00 81.69 94 PHE A O 1
ATOM 799 N N . GLN A 1 95 ? 26.912 7.458 -22.552 1.00 86.12 95 GLN A N 1
ATOM 800 C CA . GLN A 1 95 ? 28.136 8.138 -22.956 1.00 86.12 95 GLN A CA 1
ATOM 801 C C . GLN A 1 95 ? 28.112 9.618 -22.573 1.00 86.12 95 GLN A C 1
ATOM 803 O O . GLN A 1 95 ? 27.063 10.260 -22.545 1.00 86.12 95 GLN A O 1
ATOM 808 N N . ASP A 1 96 ? 29.295 10.190 -22.344 1.00 80.69 96 ASP A N 1
ATOM 809 C CA . ASP A 1 96 ? 29.444 11.607 -21.991 1.00 80.69 96 ASP A CA 1
ATOM 810 C C . ASP A 1 96 ? 28.840 12.545 -23.052 1.00 80.69 96 ASP A C 1
ATOM 812 O O . ASP A 1 96 ? 28.351 13.625 -22.726 1.00 80.69 96 ASP A O 1
ATOM 816 N N . SER A 1 97 ? 28.831 12.142 -24.326 1.00 80.31 97 SER A N 1
ATOM 817 C CA . SER A 1 97 ? 28.178 12.888 -25.407 1.00 80.31 97 SER A CA 1
ATOM 818 C C . SER A 1 97 ? 26.657 12.953 -25.249 1.00 80.31 97 SER A C 1
ATOM 820 O O . SER A 1 97 ? 26.081 14.020 -25.429 1.00 80.31 97 SER A O 1
ATOM 822 N N . GLU A 1 98 ? 26.016 11.849 -24.858 1.00 80.94 98 GLU A N 1
ATOM 823 C CA . GLU A 1 98 ? 24.562 11.784 -24.651 1.00 80.94 98 GLU A CA 1
ATOM 824 C C . GLU A 1 98 ? 24.139 12.623 -23.440 1.00 80.94 98 GLU A C 1
ATOM 826 O O . GLU A 1 98 ? 23.097 13.272 -23.448 1.00 80.94 98 GLU A O 1
ATOM 831 N N . ILE A 1 99 ? 24.978 12.649 -22.400 1.00 77.38 99 ILE A N 1
ATOM 832 C CA . ILE A 1 99 ? 24.754 13.465 -21.203 1.00 77.38 99 ILE A CA 1
ATOM 833 C C . ILE A 1 99 ? 24.834 14.960 -21.546 1.00 77.38 99 ILE A C 1
ATOM 835 O O . ILE A 1 99 ? 24.032 15.747 -21.048 1.00 77.38 99 ILE A O 1
ATOM 839 N N . ASN A 1 100 ? 25.777 15.350 -22.408 1.00 77.56 100 ASN A N 1
ATOM 840 C CA . ASN A 1 100 ? 25.981 16.744 -22.801 1.00 77.56 100 ASN A CA 1
ATOM 841 C C . ASN A 1 100 ? 24.932 17.275 -23.792 1.00 77.56 100 ASN A C 1
ATOM 843 O O . ASN A 1 100 ? 24.740 18.483 -23.842 1.00 77.56 100 ASN A O 1
ATOM 847 N N . GLU A 1 101 ? 24.258 16.423 -24.571 1.00 75.94 101 GLU A N 1
ATOM 848 C CA . GLU A 1 101 ? 23.165 16.859 -25.463 1.00 75.94 101 GLU A CA 1
ATOM 849 C C . GLU A 1 101 ? 21.855 17.166 -24.721 1.00 75.94 101 GLU A C 1
ATOM 851 O O . GLU A 1 101 ? 21.006 17.894 -25.236 1.00 75.94 101 GLU A O 1
ATOM 856 N N . VAL A 1 102 ? 21.670 16.601 -23.525 1.00 69.50 102 VAL A N 1
ATOM 857 C CA . VAL A 1 102 ? 20.444 16.759 -22.723 1.00 69.50 102 VAL A CA 1
ATOM 858 C C . VAL A 1 102 ? 20.580 17.862 -21.657 1.00 69.50 102 VAL A C 1
ATOM 860 O O . VAL A 1 102 ? 19.568 18.307 -21.108 1.00 69.50 102 VAL A O 1
ATOM 863 N N . LEU A 1 103 ? 21.808 18.310 -21.369 1.00 52.47 103 LEU A N 1
ATOM 864 C CA . LEU A 1 103 ? 22.118 19.451 -20.494 1.00 52.47 103 LEU A CA 1
ATOM 865 C C . LEU A 1 103 ? 22.064 20.785 -21.248 1.00 52.47 103 LEU A C 1
ATOM 867 O O . LEU A 1 103 ? 21.550 21.753 -20.640 1.00 52.47 103 LEU A O 1
#

Mean predicted aligned error: 13.65 Å

Organism: Cajanus cajan (NCBI:txid3821)

Solvent-accessible surface area (backbone atoms only — not comparable to full-atom values): 6775 Å² total; per-residue (Å²): 135,59,74,52,53,64,70,37,68,71,83,85,76,87,88,68,98,72,59,60,69,58,29,48,50,48,39,51,48,51,51,63,72,69,52,81,74,54,47,78,54,98,89,42,82,39,58,53,69,68,58,45,50,52,52,55,48,52,54,50,50,60,71,68,46,78,65,96,67,83,74,83,74,66,87,83,63,88,70,94,69,84,48,72,69,58,51,54,61,73,69,53,80,85,49,74,68,63,56,60,75,76,106